Protein AF-A0A6L5F2N4-F1 (afdb_monomer)

Foldseek 3Di:
DDDFDAAPQARHGADPPADNPADKDKFKADDDPVFPPWPPLVQASDKDWDDDDNGIIIIGIHRRTDDPDGHDGD

Secondary structure (DSSP, 8-state):
---PPBPTTT-PBPPTT--TTSPPEEEEEE-SGGGPSPBSGGG-SEEEEEEETTEEEEEEEESS---S--B-B-

Solvent-accessible surface area (backbone atoms only — not comparable to full-atom values): 4634 Å² total; per-residue (Å²): 129,82,86,78,59,47,34,88,78,66,64,47,74,51,58,94,89,63,60,80,83,56,75,67,48,74,45,45,28,48,53,50,82,88,44,58,82,62,39,50,66,88,50,37,56,40,78,45,81,45,86,52,97,94,44,49,30,36,36,39,30,28,67,86,48,76,70,98,52,74,31,50,73,102

Radius of gyration: 14.35 Å; Cα contacts (8 Å, |Δi|>4): 126; chains: 1; bounding box: 34×20×45 Å

Structure (mmCIF, N/CA/C/O backbone):
data_AF-A0A6L5F2N4-F1
#
_entry.id   AF-A0A6L5F2N4-F1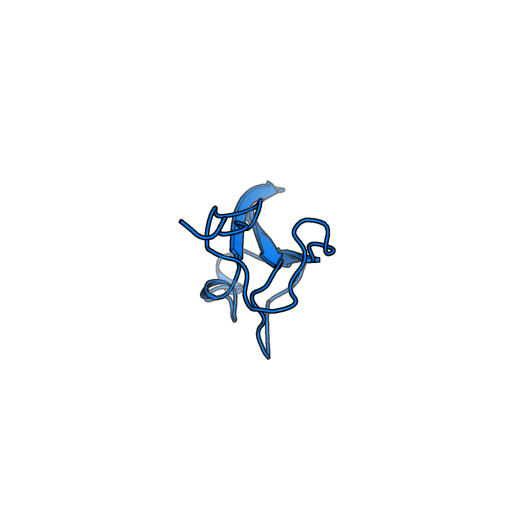
#
loop_
_atom_site.group_PDB
_atom_site.id
_atom_site.type_symbol
_atom_site.label_atom_id
_atom_site.label_alt_id
_atom_site.lab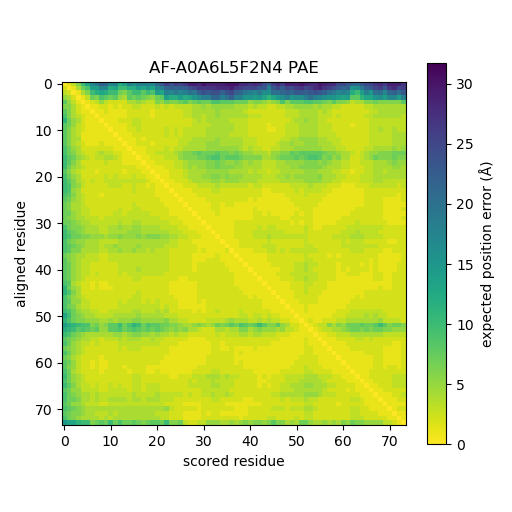el_comp_id
_atom_site.label_asym_id
_atom_site.label_entity_id
_atom_site.label_seq_id
_atom_site.pdbx_PDB_ins_code
_atom_site.Cartn_x
_atom_site.Cartn_y
_atom_site.Cartn_z
_atom_site.occupancy
_atom_site.B_iso_or_equiv
_atom_site.auth_seq_id
_atom_site.auth_comp_id
_atom_site.auth_asym_id
_atom_site.auth_atom_id
_atom_site.pdbx_PDB_model_num
ATOM 1 N N . MET A 1 1 ? -11.729 11.160 29.861 1.00 48.44 1 MET A N 1
ATOM 2 C CA . MET A 1 1 ? -11.554 11.167 28.393 1.00 48.44 1 MET A CA 1
ATOM 3 C C . MET A 1 1 ? -11.816 9.750 27.912 1.00 48.44 1 MET A C 1
ATOM 5 O O . MET A 1 1 ? -11.394 8.837 28.610 1.00 48.44 1 MET A O 1
ATOM 9 N N . ALA A 1 2 ? -12.576 9.545 26.833 1.00 59.00 2 ALA A N 1
ATOM 10 C CA . ALA A 1 2 ? -12.761 8.197 26.292 1.00 59.00 2 ALA A CA 1
ATOM 11 C 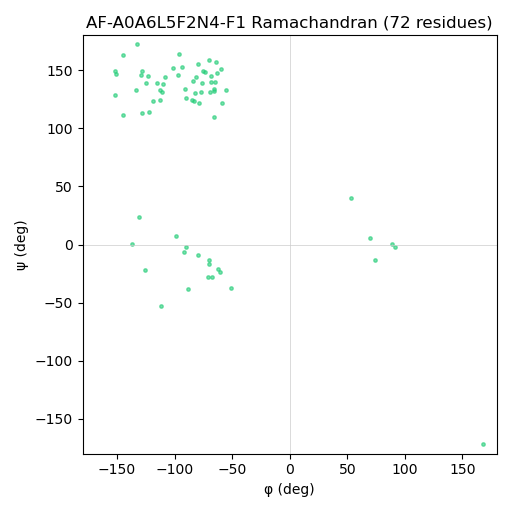C . ALA A 1 2 ? -11.409 7.690 25.767 1.00 59.00 2 ALA A C 1
ATOM 13 O O . ALA A 1 2 ? -10.699 8.452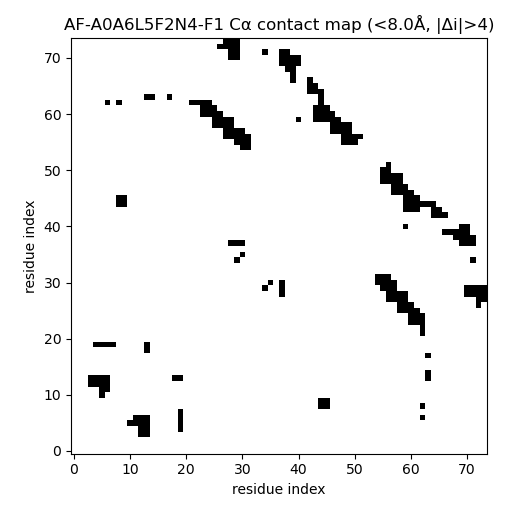 25.114 1.00 59.00 2 ALA A O 1
ATOM 14 N N . SER A 1 3 ? -11.041 6.450 26.095 1.00 71.94 3 SER A N 1
ATOM 15 C CA . SER A 1 3 ? -9.852 5.816 25.523 1.00 71.94 3 SER A CA 1
ATOM 16 C C . SER A 1 3 ? -10.106 5.631 24.032 1.00 71.94 3 SER A C 1
ATOM 18 O O . SER A 1 3 ? -10.982 4.856 23.658 1.00 71.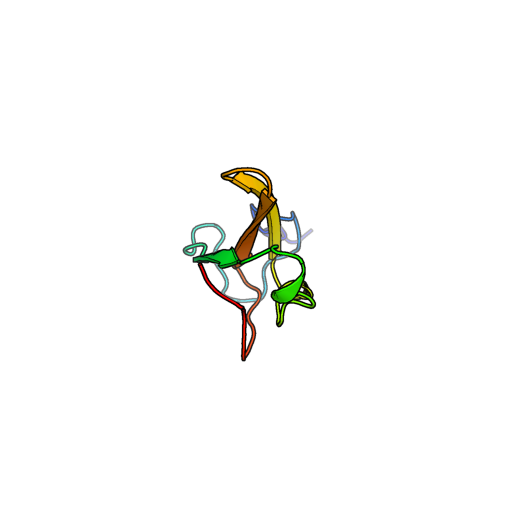94 3 SER A O 1
ATOM 20 N N . VAL A 1 4 ? -9.402 6.388 23.195 1.00 77.31 4 VAL A N 1
ATOM 21 C CA . VAL A 1 4 ? -9.403 6.158 21.751 1.00 77.31 4 VAL A CA 1
ATOM 22 C C . VAL A 1 4 ? -8.460 4.994 21.501 1.00 77.31 4 VAL A C 1
ATOM 24 O O . VAL A 1 4 ? -7.301 5.040 21.903 1.00 77.31 4 VAL A O 1
ATOM 27 N N . THR A 1 5 ? -8.977 3.935 20.893 1.00 90.00 5 THR A N 1
ATOM 28 C CA . THR A 1 5 ? -8.145 2.822 20.452 1.00 90.00 5 THR A CA 1
ATOM 29 C C . THR A 1 5 ? -7.583 3.167 19.078 1.00 90.00 5 THR A C 1
ATOM 31 O O . THR A 1 5 ? -8.334 3.509 18.162 1.00 90.00 5 THR A O 1
ATOM 34 N N . GLU A 1 6 ? -6.263 3.120 18.952 1.00 93.94 6 GLU A N 1
ATOM 35 C CA . GLU A 1 6 ? -5.531 3.525 17.754 1.00 93.94 6 GLU A CA 1
ATOM 36 C C . GLU A 1 6 ? -5.100 2.307 16.931 1.00 93.94 6 GLU A C 1
ATOM 38 O O . GLU A 1 6 ? -4.887 1.211 17.453 1.00 93.94 6 GLU A O 1
ATOM 43 N N . SER A 1 7 ? -4.964 2.508 15.625 1.00 94.88 7 SER A N 1
ATOM 44 C CA . SER A 1 7 ? -4.406 1.529 14.700 1.00 94.88 7 SER A CA 1
ATOM 45 C C . SER A 1 7 ? -2.921 1.289 15.003 1.00 94.88 7 SER A C 1
ATOM 47 O O . SER A 1 7 ? -2.155 2.255 15.075 1.00 94.88 7 SER A O 1
ATOM 49 N N . PRO A 1 8 ? -2.463 0.027 15.098 1.00 93.88 8 PRO A N 1
ATOM 50 C CA . PRO A 1 8 ? -1.059 -0.286 15.344 1.00 93.88 8 PRO A CA 1
ATOM 51 C C . PRO A 1 8 ? -0.146 0.031 14.147 1.00 93.88 8 PRO A C 1
ATOM 53 O O . PRO A 1 8 ? 1.071 0.029 14.312 1.00 93.88 8 PRO A O 1
ATOM 56 N N . LEU A 1 9 ? -0.697 0.289 12.950 1.00 94.69 9 LEU A N 1
ATOM 57 C CA . LEU A 1 9 ? 0.099 0.587 11.750 1.00 94.69 9 LEU A CA 1
ATOM 58 C C . LEU A 1 9 ? 0.417 2.074 11.577 1.00 94.69 9 LEU A C 1
ATOM 60 O O . LEU A 1 9 ? 1.503 2.415 11.116 1.00 94.69 9 LEU A O 1
ATOM 64 N N . ASN A 1 10 ? -0.531 2.953 11.907 1.00 94.44 10 ASN A N 1
ATOM 65 C CA . ASN A 1 10 ? -0.433 4.382 11.591 1.00 94.44 10 ASN A CA 1
ATOM 66 C C . ASN A 1 10 ? -0.870 5.318 12.731 1.00 94.44 10 ASN A C 1
ATOM 68 O O . ASN A 1 10 ? -0.831 6.534 12.555 1.00 94.44 10 ASN A O 1
ATOM 72 N N . GLY A 1 11 ? -1.279 4.783 13.887 1.00 94.12 11 GLY A N 1
ATOM 73 C CA . GLY A 1 11 ? -1.683 5.570 15.057 1.00 94.12 11 GLY A CA 1
ATOM 74 C C . GLY A 1 11 ? -3.007 6.324 14.899 1.00 94.12 11 GLY A C 1
ATOM 75 O O . GLY A 1 11 ? -3.380 7.094 15.779 1.00 94.12 11 GLY A O 1
ATOM 76 N N . MET A 1 12 ? -3.737 6.137 13.793 1.00 94.00 12 MET A N 1
ATOM 77 C CA . MET A 1 12 ? -5.031 6.795 13.603 1.00 94.00 12 MET A CA 1
ATOM 78 C C . MET A 1 12 ? -6.117 6.132 14.465 1.00 94.00 12 MET A C 1
ATOM 80 O O . MET A 1 12 ? -6.055 4.920 14.689 1.00 94.00 12 MET A O 1
ATOM 84 N N . PRO A 1 13 ? -7.137 6.882 14.925 1.00 94.69 13 PRO A N 1
ATOM 85 C CA . PRO A 1 13 ? -8.280 6.308 15.629 1.00 94.69 13 PRO A CA 1
ATOM 86 C C . PRO A 1 13 ? -8.958 5.208 14.811 1.00 94.69 13 PRO A C 1
ATOM 88 O O . PRO A 1 13 ? -9.264 5.410 13.634 1.00 94.69 13 PRO A O 1
ATOM 91 N N . LEU A 1 14 ? -9.244 4.069 15.440 1.00 94.81 14 LEU A N 1
ATOM 92 C CA . LEU A 1 14 ? -9.983 3.002 14.774 1.00 94.81 14 LEU A CA 1
ATOM 93 C C . LEU A 1 14 ? -11.442 3.412 14.522 1.00 94.81 14 LEU A C 1
ATOM 95 O O . LEU A 1 14 ? -12.081 4.012 15.397 1.00 94.81 14 LEU A O 1
ATOM 99 N N . PRO A 1 15 ? -12.009 3.071 13.348 1.00 92.50 15 PRO A N 1
ATOM 100 C CA . PRO A 1 15 ? -13.431 3.231 13.110 1.00 92.50 15 PRO A CA 1
ATOM 101 C C . PRO A 1 15 ? -14.232 2.320 14.046 1.00 92.50 15 PRO A C 1
ATOM 103 O O . PRO A 1 15 ? -13.754 1.305 14.554 1.00 92.50 15 PRO A O 1
ATOM 106 N N . LYS A 1 16 ? -15.492 2.684 14.286 1.00 90.50 16 LYS A N 1
ATOM 107 C CA . LYS A 1 16 ? -16.363 1.937 15.196 1.00 90.50 16 LYS A CA 1
ATOM 108 C C . LYS A 1 16 ? -16.513 0.482 14.730 1.00 90.50 16 LYS A C 1
ATOM 110 O O . LYS A 1 16 ? -17.031 0.244 13.644 1.00 90.50 16 LYS A O 1
ATOM 115 N N . GLY A 1 17 ? -16.148 -0.463 15.597 1.00 89.12 17 GLY A N 1
ATOM 116 C CA . GLY A 1 17 ? -16.250 -1.902 15.335 1.00 89.12 17 GLY A CA 1
ATOM 117 C C . GLY A 1 17 ? -15.020 -2.526 14.669 1.00 89.12 17 GLY A C 1
ATOM 118 O O . GLY A 1 17 ? -15.042 -3.725 14.419 1.00 89.12 17 GLY A O 1
ATOM 119 N N . ALA A 1 18 ? -13.972 -1.744 14.392 1.00 92.31 18 ALA A N 1
ATOM 120 C CA . ALA A 1 18 ? -12.663 -2.285 14.051 1.00 92.31 18 ALA A CA 1
ATOM 121 C C . ALA A 1 18 ? -11.878 -2.620 15.324 1.00 92.31 18 ALA A C 1
ATOM 123 O O . ALA A 1 18 ? -11.899 -1.858 16.293 1.00 92.31 18 ALA A O 1
ATOM 124 N N . GLU A 1 19 ? -11.162 -3.739 15.289 1.00 93.56 19 GLU A N 1
ATOM 125 C CA . GLU A 1 19 ? -10.361 -4.232 16.408 1.00 93.56 19 GLU A CA 1
ATOM 126 C C . GLU A 1 19 ? -8.861 -4.069 16.109 1.00 93.56 19 GLU A C 1
ATOM 128 O O . GLU A 1 19 ? -8.449 -4.257 14.962 1.00 93.56 19 GLU A O 1
ATOM 133 N N . PRO A 1 20 ? -8.013 -3.750 17.106 1.00 93.12 20 PRO A N 1
ATOM 134 C CA . PRO A 1 20 ? -6.567 -3.594 16.904 1.00 93.12 20 PRO A CA 1
ATOM 135 C C . PRO A 1 20 ? -5.849 -4.847 16.401 1.00 93.12 20 PRO A C 1
ATOM 137 O O . PRO A 1 20 ? -4.752 -4.745 15.859 1.00 93.12 20 PRO A O 1
ATOM 140 N N . ASP A 1 21 ? -6.422 -6.023 16.650 1.00 94.38 21 ASP A N 1
ATOM 141 C CA . ASP A 1 21 ? -5.871 -7.327 16.289 1.00 94.38 21 ASP A CA 1
ATOM 142 C C . ASP A 1 21 ? -6.482 -7.901 15.000 1.00 94.38 21 ASP A C 1
ATOM 144 O O . ASP A 1 21 ? -6.182 -9.042 14.627 1.00 94.38 21 ASP A O 1
ATOM 148 N N . GLN A 1 22 ? -7.309 -7.124 14.286 1.00 93.06 22 GLN A N 1
ATOM 149 C CA . GLN A 1 22 ? -7.806 -7.538 12.978 1.00 93.06 22 GLN A CA 1
ATOM 150 C C . GLN A 1 22 ? -6.636 -7.767 12.008 1.00 93.06 22 GLN A C 1
ATOM 152 O O . GLN A 1 22 ? -5.556 -7.174 12.094 1.00 93.06 22 GLN A O 1
ATOM 157 N N . ARG A 1 23 ? -6.853 -8.668 11.052 1.00 96.06 23 ARG A N 1
ATOM 158 C CA . ARG A 1 23 ? -5.796 -9.086 10.133 1.00 96.06 23 ARG A CA 1
ATOM 159 C C . ARG A 1 23 ? -5.430 -7.958 9.180 1.00 96.06 23 ARG A C 1
ATOM 161 O O . ARG A 1 23 ? -6.293 -7.414 8.505 1.00 96.06 23 ARG A O 1
ATOM 168 N N . VAL A 1 24 ? -4.133 -7.711 9.057 1.00 97.31 24 VAL A N 1
ATOM 169 C CA . VAL A 1 24 ? -3.584 -6.828 8.030 1.00 97.31 24 VAL A CA 1
ATOM 170 C C . VAL A 1 24 ? -3.440 -7.599 6.721 1.00 97.31 24 VAL A C 1
ATOM 172 O O . VAL A 1 24 ? -2.847 -8.682 6.692 1.00 97.31 24 VAL A O 1
ATOM 175 N N . LEU A 1 25 ? -3.941 -7.031 5.629 1.00 97.31 25 LEU A N 1
ATOM 176 C CA . LEU A 1 25 ? -3.643 -7.488 4.278 1.00 97.31 25 LEU A CA 1
ATOM 177 C C . LEU A 1 25 ? -2.406 -6.744 3.769 1.00 97.31 25 LEU A C 1
ATOM 179 O O . LEU A 1 25 ? -2.362 -5.519 3.783 1.00 97.31 25 LEU A O 1
ATOM 183 N N . ALA A 1 26 ? -1.398 -7.485 3.317 1.00 98.00 26 ALA A N 1
ATOM 184 C CA . ALA A 1 26 ? -0.203 -6.925 2.697 1.00 98.00 26 ALA A CA 1
ATOM 185 C C . ALA A 1 26 ? -0.165 -7.323 1.220 1.00 98.00 26 ALA A C 1
ATOM 187 O O . ALA A 1 26 ? -0.214 -8.513 0.898 1.00 98.00 26 ALA A O 1
ATOM 188 N N . ILE A 1 27 ? -0.069 -6.345 0.322 1.00 98.25 27 ILE A N 1
ATOM 189 C CA . ILE A 1 27 ? -0.082 -6.567 -1.127 1.00 98.25 27 ILE A CA 1
ATOM 190 C C . ILE A 1 27 ? 1.234 -6.066 -1.705 1.00 98.25 27 ILE A C 1
ATOM 192 O O . ILE A 1 27 ? 1.605 -4.907 -1.532 1.00 98.25 27 ILE A O 1
ATOM 196 N N . LYS A 1 28 ? 1.954 -6.944 -2.406 1.00 98.06 28 LYS A N 1
ATO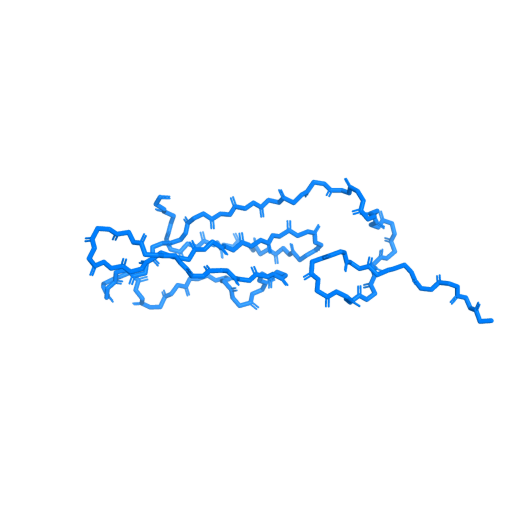M 197 C CA . LYS A 1 28 ? 3.184 -6.574 -3.107 1.00 98.06 28 LYS A CA 1
ATOM 198 C C . LYS A 1 28 ? 2.827 -5.963 -4.464 1.00 98.06 28 LYS A C 1
ATOM 200 O O . LYS A 1 28 ? 2.150 -6.587 -5.281 1.00 98.06 28 LYS A O 1
ATOM 205 N N . ILE A 1 29 ? 3.290 -4.742 -4.697 1.00 98.25 29 ILE A N 1
ATOM 206 C CA . ILE A 1 29 ? 2.952 -3.920 -5.858 1.00 98.25 29 ILE A CA 1
ATOM 207 C C . ILE A 1 29 ? 4.202 -3.688 -6.705 1.00 98.25 29 ILE A C 1
ATOM 209 O O . ILE A 1 29 ? 5.309 -3.462 -6.198 1.00 98.25 29 ILE A O 1
ATOM 213 N N . ASP A 1 30 ? 4.035 -3.763 -8.021 1.00 97.50 30 ASP A N 1
ATOM 214 C CA . ASP A 1 30 ? 5.093 -3.448 -8.967 1.00 97.50 30 ASP A CA 1
ATOM 215 C C . ASP A 1 30 ? 5.486 -1.965 -8.887 1.00 97.50 30 ASP A C 1
ATOM 217 O O . ASP A 1 30 ? 4.652 -1.067 -8.767 1.00 97.50 30 ASP A O 1
ATOM 221 N N . ASN A 1 31 ? 6.787 -1.707 -8.979 1.00 97.00 31 ASN A N 1
ATOM 222 C CA . ASN A 1 31 ? 7.327 -0.361 -9.088 1.00 97.00 31 ASN A CA 1
ATOM 223 C C . ASN A 1 31 ? 8.339 -0.232 -10.240 1.00 97.00 31 ASN A C 1
ATOM 225 O O . ASN A 1 31 ? 9.181 0.6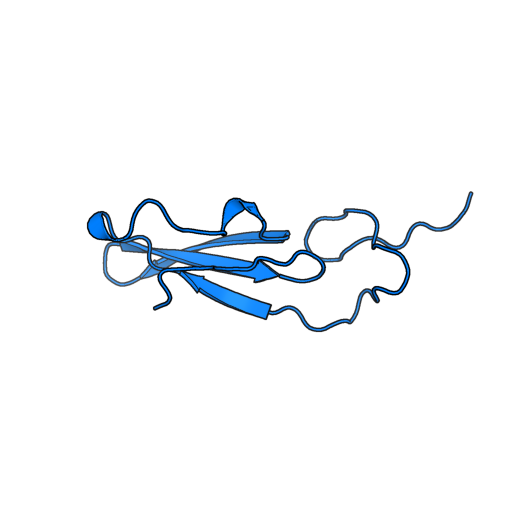67 -10.245 1.00 97.00 31 ASN A O 1
ATOM 229 N N . PHE A 1 32 ? 8.257 -1.104 -11.248 1.00 96.69 32 PHE A N 1
ATOM 230 C CA . PHE A 1 32 ? 8.963 -0.934 -12.516 1.00 96.69 32 PHE A CA 1
ATOM 231 C C . PHE A 1 32 ? 8.468 0.328 -13.247 1.00 96.69 32 PHE A C 1
ATOM 233 O O . PHE A 1 32 ? 7.284 0.648 -13.140 1.00 96.69 32 PHE A O 1
ATOM 240 N N . PRO A 1 33 ? 9.306 1.046 -14.025 1.00 95.38 33 PRO A N 1
ATOM 241 C CA . PRO A 1 33 ? 8.889 2.284 -14.693 1.00 95.38 33 PRO A CA 1
ATOM 242 C C . PRO A 1 33 ? 7.593 2.171 -15.512 1.00 95.38 33 PRO A C 1
ATOM 244 O O . PRO A 1 33 ? 6.771 3.079 -15.469 1.00 95.38 33 PRO A O 1
ATOM 247 N N . ASN A 1 34 ? 7.372 1.035 -16.182 1.00 95.94 34 ASN A N 1
ATOM 248 C CA . ASN A 1 34 ? 6.177 0.791 -17.003 1.00 95.94 34 ASN A CA 1
ATOM 249 C C . ASN A 1 34 ? 4.929 0.387 -16.195 1.00 95.94 34 ASN A C 1
ATOM 251 O O . ASN A 1 34 ? 3.849 0.289 -16.765 1.00 95.94 34 ASN A O 1
ATOM 255 N N . ALA A 1 35 ? 5.074 0.111 -14.898 1.00 96.38 35 ALA A N 1
ATOM 256 C CA . ALA A 1 35 ? 3.972 -0.223 -13.998 1.00 96.38 35 ALA A CA 1
ATOM 257 C C . ALA A 1 35 ? 3.365 1.016 -13.315 1.00 96.38 35 ALA A C 1
ATOM 259 O O . ALA A 1 35 ? 2.429 0.891 -12.530 1.00 96.38 35 ALA A O 1
ATOM 260 N N . ARG A 1 36 ? 3.927 2.202 -13.579 1.00 95.94 36 ARG A N 1
ATOM 261 C CA . ARG A 1 36 ? 3.527 3.469 -12.966 1.00 95.94 36 ARG A CA 1
ATOM 262 C C . ARG A 1 36 ? 2.561 4.234 -13.885 1.00 95.94 36 ARG A C 1
ATOM 264 O O . ARG A 1 36 ? 2.764 4.219 -15.100 1.00 95.94 36 ARG A O 1
ATOM 271 N N . PRO A 1 37 ? 1.587 4.976 -13.328 1.00 96.94 37 PRO A N 1
ATOM 272 C CA . PRO A 1 37 ? 1.259 5.057 -11.903 1.00 96.94 37 PRO A CA 1
ATOM 273 C C . PRO A 1 37 ? 0.546 3.795 -11.396 1.00 96.94 37 PRO A C 1
ATOM 275 O O . PRO A 1 37 ? -0.206 3.156 -12.130 1.00 96.94 37 PRO A O 1
ATOM 278 N N . GLN A 1 38 ? 0.777 3.454 -10.128 1.00 97.62 38 GLN A N 1
ATOM 279 C CA . GLN A 1 38 ? 0.015 2.422 -9.430 1.00 97.62 38 GLN A CA 1
ATOM 280 C C . GLN A 1 38 ? -1.417 2.898 -9.160 1.00 97.62 38 GLN A C 1
ATOM 282 O O . GLN A 1 38 ? -1.696 4.096 -9.140 1.00 97.62 38 GLN A O 1
ATOM 287 N N . SER A 1 39 ? -2.327 1.956 -8.932 1.00 97.94 39 SER A N 1
ATOM 288 C CA . SER A 1 39 ? -3.722 2.238 -8.589 1.00 97.94 39 SER A CA 1
ATOM 289 C C . SER A 1 39 ? -4.011 1.876 -7.137 1.00 97.94 39 SER A C 1
ATOM 291 O O . SER A 1 39 ? -3.545 0.836 -6.666 1.00 97.94 39 SER A O 1
ATOM 293 N N . GLY A 1 40 ? -4.760 2.734 -6.444 1.00 97.25 40 GLY A N 1
ATOM 294 C CA . GLY A 1 40 ? -5.285 2.510 -5.095 1.00 97.25 40 GLY A CA 1
ATOM 295 C C . GLY A 1 40 ? -4.260 2.613 -3.965 1.00 97.25 40 GLY A C 1
ATOM 296 O O . GLY A 1 40 ? -4.641 2.696 -2.806 1.00 97.25 40 GLY A O 1
ATOM 297 N N . ILE A 1 41 ? -2.955 2.629 -4.254 1.00 96.81 41 ILE A N 1
ATOM 298 C CA . ILE A 1 41 ? -1.907 2.578 -3.220 1.00 96.81 41 ILE A CA 1
ATOM 299 C C . ILE A 1 41 ? -1.918 3.775 -2.257 1.00 96.81 41 ILE A C 1
ATOM 301 O O . ILE A 1 41 ? -1.387 3.668 -1.156 1.00 96.81 41 ILE A O 1
ATOM 305 N N . GLU A 1 42 ? -2.517 4.897 -2.646 1.00 96.19 42 GLU A N 1
ATOM 306 C CA . GLU A 1 42 ? -2.697 6.091 -1.817 1.00 96.19 42 GLU A CA 1
ATOM 307 C C . GLU A 1 42 ? -3.711 5.904 -0.680 1.00 96.19 42 GLU A C 1
ATOM 309 O O . GLU A 1 42 ? -3.723 6.702 0.253 1.00 96.19 42 GLU A O 1
ATOM 314 N N . GLN A 1 43 ? -4.543 4.861 -0.752 1.00 97.38 43 GLN A N 1
ATOM 315 C CA . GLN A 1 43 ? -5.542 4.510 0.264 1.00 97.38 43 GLN A CA 1
ATOM 316 C C . GLN A 1 43 ? -4.992 3.527 1.309 1.00 97.38 43 GLN A C 1
ATOM 318 O O . GLN A 1 43 ? -5.675 3.224 2.280 1.00 97.38 43 GLN A O 1
ATOM 323 N N . ALA A 1 44 ? -3.771 3.016 1.128 1.00 97.94 44 ALA A N 1
ATOM 324 C CA . ALA A 1 44 ? -3.174 2.070 2.061 1.00 97.94 44 ALA A CA 1
ATOM 325 C C . ALA A 1 44 ? -2.857 2.725 3.417 1.00 97.94 44 ALA A C 1
ATOM 327 O O . ALA A 1 44 ? -2.404 3.868 3.484 1.00 97.94 44 ALA A O 1
ATOM 328 N N . ASP A 1 45 ? -3.005 1.963 4.502 1.00 97.94 45 ASP A N 1
ATOM 329 C CA . ASP A 1 45 ? -2.740 2.437 5.866 1.00 97.94 45 ASP A CA 1
ATOM 330 C C . ASP A 1 45 ? -1.243 2.635 6.141 1.00 97.94 45 ASP A C 1
ATOM 332 O O . ASP A 1 45 ? -0.861 3.460 6.973 1.00 97.94 45 ASP A O 1
ATOM 336 N N . MET A 1 46 ? -0.395 1.874 5.447 1.00 97.62 46 MET A N 1
ATOM 337 C CA . MET A 1 46 ? 1.060 1.982 5.485 1.00 97.62 46 MET A CA 1
ATOM 338 C C . MET A 1 46 ? 1.652 1.508 4.153 1.00 97.62 46 MET A C 1
ATOM 340 O O . MET A 1 46 ? 1.123 0.608 3.497 1.00 97.62 46 MET A O 1
ATOM 344 N N . MET A 1 47 ? 2.786 2.094 3.771 1.00 97.62 47 MET A N 1
ATOM 345 C CA . MET A 1 47 ? 3.555 1.695 2.595 1.00 97.62 47 MET A CA 1
ATOM 346 C C . MET A 1 47 ? 4.990 1.373 2.990 1.00 97.62 47 MET A C 1
ATOM 348 O O . MET A 1 47 ? 5.609 2.103 3.764 1.00 97.62 47 MET A O 1
ATOM 352 N N . MET A 1 48 ? 5.541 0.312 2.414 1.00 97.81 48 MET A N 1
ATOM 353 C CA . MET A 1 48 ? 6.974 0.037 2.455 1.00 97.81 48 MET A CA 1
ATOM 354 C C . MET A 1 48 ? 7.530 -0.078 1.045 1.00 97.81 48 MET A C 1
ATOM 356 O O . MET A 1 48 ? 6.879 -0.619 0.157 1.00 97.81 48 MET A O 1
ATOM 360 N N . GLU A 1 49 ? 8.763 0.377 0.858 1.00 97.62 49 GLU A N 1
ATOM 361 C CA . GLU A 1 49 ? 9.534 0.158 -0.359 1.00 97.62 49 GLU A CA 1
ATOM 362 C C . GLU A 1 49 ? 10.693 -0.789 -0.056 1.00 97.62 49 GLU A C 1
ATOM 364 O O . GLU A 1 49 ? 11.420 -0.609 0.922 1.00 97.62 49 GLU A O 1
ATOM 369 N N . ILE A 1 50 ? 10.860 -1.814 -0.888 1.00 97.44 50 ILE A N 1
ATOM 370 C CA . ILE A 1 50 ? 11.919 -2.812 -0.739 1.00 97.44 50 ILE A CA 1
ATOM 371 C C . ILE A 1 50 ? 12.688 -2.985 -2.044 1.00 97.44 50 ILE A C 1
ATOM 373 O O . ILE A 1 50 ? 12.118 -2.906 -3.131 1.00 97.44 50 ILE A O 1
ATOM 377 N N . TRP A 1 51 ? 13.988 -3.248 -1.944 1.00 97.06 51 TRP A N 1
ATOM 378 C CA . TRP A 1 51 ? 14.835 -3.536 -3.099 1.00 97.06 51 TRP A CA 1
ATOM 379 C C . TRP A 1 51 ? 14.621 -4.965 -3.610 1.00 97.06 51 TRP A C 1
ATOM 381 O O . TRP A 1 51 ? 14.679 -5.919 -2.835 1.00 97.06 51 TRP A O 1
ATOM 391 N N . VAL A 1 52 ? 14.414 -5.117 -4.920 1.00 94.75 52 VAL A N 1
ATOM 392 C CA . VAL A 1 52 ? 14.196 -6.397 -5.607 1.00 94.75 52 VAL A CA 1
ATOM 393 C C . VAL A 1 52 ? 14.835 -6.353 -7.001 1.00 94.75 52 VAL A C 1
ATOM 395 O O . VAL A 1 52 ? 14.350 -5.667 -7.895 1.00 94.75 52 VAL A O 1
ATOM 398 N N . GLU A 1 53 ? 15.902 -7.128 -7.210 1.00 88.25 53 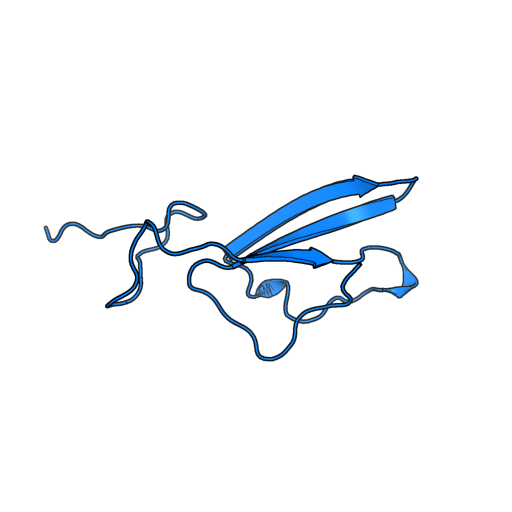GLU A N 1
ATOM 399 C CA . GLU A 1 53 ? 16.467 -7.411 -8.546 1.00 88.25 53 GLU A CA 1
ATOM 400 C C . GLU A 1 53 ? 16.797 -6.165 -9.406 1.00 88.25 53 GLU A C 1
ATOM 402 O O . GLU A 1 53 ? 16.573 -6.155 -10.614 1.00 88.25 53 GLU A O 1
ATOM 407 N N . GLY A 1 54 ? 17.338 -5.096 -8.808 1.00 92.31 54 GLY A N 1
ATOM 408 C CA . GLY A 1 54 ? 17.739 -3.893 -9.562 1.00 92.31 54 GLY A CA 1
ATOM 409 C C . GLY A 1 54 ? 16.658 -2.815 -9.685 1.00 92.31 54 GLY A C 1
ATOM 410 O O . GLY A 1 54 ? 16.920 -1.746 -10.232 1.00 92.31 54 GLY A O 1
ATOM 411 N N . VAL A 1 55 ? 15.461 -3.073 -9.159 1.00 95.12 55 VAL A N 1
ATOM 412 C CA . VAL A 1 55 ? 14.371 -2.102 -8.997 1.00 95.12 55 VAL A CA 1
ATOM 413 C C . VAL A 1 55 ? 13.816 -2.210 -7.576 1.00 95.12 55 VAL A C 1
ATOM 415 O O . VAL A 1 55 ? 14.195 -3.099 -6.819 1.00 95.12 55 VAL A O 1
ATOM 418 N N . THR A 1 56 ? 12.925 -1.316 -7.170 1.00 97.38 56 THR A N 1
ATOM 419 C CA . THR A 1 56 ? 12.167 -1.490 -5.931 1.00 97.38 56 THR A CA 1
ATOM 420 C C . THR A 1 56 ? 10.795 -2.101 -6.195 1.00 97.38 56 THR A C 1
ATOM 422 O O . THR A 1 56 ? 10.315 -2.159 -7.329 1.00 97.38 56 THR A O 1
ATOM 425 N N . ARG A 1 57 ? 10.160 -2.601 -5.138 1.00 97.50 57 ARG A N 1
ATOM 426 C CA . ARG A 1 57 ? 8.748 -2.990 -5.089 1.00 97.50 57 ARG A CA 1
ATOM 427 C C . ARG A 1 57 ? 8.115 -2.308 -3.896 1.00 97.50 57 ARG A C 1
ATOM 429 O O . ARG A 1 57 ? 8.791 -2.099 -2.888 1.00 97.50 57 ARG A O 1
ATOM 436 N N . PHE A 1 58 ? 6.829 -2.010 -4.002 1.00 98.06 58 PHE A N 1
ATOM 437 C CA . PHE A 1 58 ? 6.074 -1.550 -2.848 1.00 98.06 58 PHE A CA 1
ATOM 438 C C . PHE A 1 58 ? 5.386 -2.724 -2.158 1.00 98.06 58 PHE A C 1
ATOM 440 O O . PHE A 1 58 ? 5.065 -3.733 -2.788 1.00 98.06 58 PHE A O 1
ATOM 447 N N . ILE A 1 59 ? 5.159 -2.586 -0.860 1.00 98.31 59 ILE A N 1
ATOM 448 C CA . ILE A 1 59 ? 4.225 -3.403 -0.096 1.00 98.31 59 ILE A CA 1
ATOM 449 C C . ILE A 1 59 ? 3.231 -2.434 0.533 1.00 98.31 59 ILE A C 1
ATOM 451 O O . ILE A 1 59 ? 3.617 -1.617 1.371 1.00 98.31 59 ILE A O 1
ATOM 455 N N . SER A 1 60 ? 1.974 -2.515 0.105 1.00 98.31 60 SER A N 1
ATOM 456 C CA . SER A 1 60 ? 0.869 -1.772 0.704 1.00 98.31 60 SER A CA 1
ATOM 457 C C . SER A 1 60 ? 0.232 -2.604 1.809 1.00 98.31 60 SER A C 1
ATOM 459 O O . SER A 1 60 ? -0.015 -3.797 1.623 1.00 98.31 60 SER A O 1
ATOM 461 N N . PHE A 1 61 ? -0.010 -1.988 2.962 1.00 98.25 61 PHE A N 1
ATOM 462 C CA . PHE A 1 61 ? -0.632 -2.621 4.121 1.00 98.25 61 PHE A CA 1
ATOM 463 C C . PHE A 1 61 ? -2.012 -2.015 4.368 1.00 98.25 61 PHE A C 1
ATOM 465 O O . PHE A 1 61 ? -2.162 -0.794 4.384 1.00 98.25 61 PHE A O 1
ATOM 472 N N . TRP A 1 62 ? -2.995 -2.883 4.584 1.00 97.56 62 TRP A N 1
ATOM 473 C CA . TRP A 1 62 ? -4.410 -2.549 4.719 1.00 97.56 62 TRP A CA 1
ATOM 474 C C . TRP A 1 62 ? -4.932 -3.186 6.004 1.00 97.56 62 TRP A C 1
ATOM 476 O O . TRP A 1 62 ? -4.942 -4.410 6.138 1.00 97.56 62 TRP A O 1
ATOM 486 N N . HIS A 1 63 ? -5.287 -2.353 6.971 1.00 96.94 63 HIS A N 1
ATOM 487 C CA . HIS A 1 63 ? -5.792 -2.731 8.285 1.00 96.94 63 HIS A CA 1
ATOM 488 C C . HIS A 1 63 ? -7.258 -2.328 8.430 1.00 96.94 63 HIS A C 1
ATOM 490 O O . HIS A 1 63 ? -8.092 -3.170 8.738 1.00 96.94 63 HIS A O 1
ATOM 496 N N . THR A 1 64 ? -7.567 -1.058 8.171 1.00 96.00 64 THR A N 1
ATOM 497 C CA . THR A 1 64 ? -8.930 -0.503 8.228 1.00 96.00 64 THR A CA 1
ATOM 498 C C . THR A 1 64 ? -9.347 0.199 6.950 1.00 96.00 64 THR A C 1
ATOM 500 O O . THR A 1 64 ? -10.543 0.377 6.727 1.00 96.00 64 THR A O 1
ATOM 503 N N . SER A 1 65 ? -8.380 0.636 6.146 1.00 95.62 65 SER A N 1
ATOM 504 C CA . SER A 1 65 ? -8.651 1.235 4.845 1.00 95.62 65 SER A CA 1
ATOM 505 C C . SER A 1 65 ? -8.924 0.154 3.802 1.00 95.62 65 SER A C 1
ATOM 507 O O . SER A 1 65 ? -8.483 -0.988 3.943 1.00 95.62 65 SER A O 1
ATOM 509 N N . ASP A 1 66 ? -9.651 0.521 2.751 1.00 95.31 66 ASP A N 1
ATOM 510 C CA . ASP A 1 66 ? -10.045 -0.379 1.668 1.00 95.31 66 ASP A CA 1
ATOM 511 C C . ASP A 1 66 ? -10.055 0.376 0.334 1.00 95.31 66 ASP A C 1
ATOM 513 O O . ASP A 1 66 ? -10.061 1.610 0.314 1.00 95.31 66 ASP A O 1
ATOM 517 N N . THR A 1 67 ? -10.042 -0.358 -0.775 1.00 96.88 67 THR A N 1
ATOM 518 C CA . THR A 1 67 ? -10.113 0.194 -2.127 1.00 96.88 67 THR A CA 1
ATOM 519 C C . THR A 1 67 ? -10.778 -0.778 -3.098 1.00 96.88 67 THR A C 1
ATOM 521 O O . THR A 1 67 ? -10.576 -1.987 -3.019 1.00 96.88 67 THR A O 1
ATOM 524 N N . ASP A 1 68 ? -11.508 -0.253 -4.085 1.00 96.94 68 ASP A N 1
ATOM 525 C CA . ASP A 1 68 ? -12.132 -1.084 -5.126 1.00 96.94 68 ASP A CA 1
ATOM 526 C C . ASP A 1 68 ? -11.095 -1.749 -6.050 1.00 96.94 68 ASP A C 1
ATOM 528 O O . ASP A 1 68 ? -11.355 -2.798 -6.646 1.00 96.94 68 ASP A O 1
ATOM 532 N N . TYR A 1 69 ? -9.918 -1.132 -6.216 1.00 96.88 69 TYR A N 1
ATOM 533 C CA . TYR A 1 69 ? -8.878 -1.631 -7.111 1.00 96.88 69 TYR A CA 1
ATOM 534 C C . TYR A 1 69 ? -7.471 -1.236 -6.655 1.00 96.88 69 TYR A C 1
ATOM 536 O O . TYR A 1 69 ? -7.168 -0.058 -6.472 1.00 96.88 69 TYR A O 1
ATOM 544 N N . VAL A 1 70 ? -6.580 -2.229 -6.564 1.00 97.88 70 VAL A N 1
ATOM 545 C CA . VAL A 1 70 ? -5.171 -2.052 -6.189 1.00 97.88 70 VAL A CA 1
ATOM 546 C C . VAL A 1 70 ? -4.246 -2.819 -7.129 1.00 97.88 70 VAL A C 1
ATOM 548 O O . VAL A 1 70 ? -4.461 -3.996 -7.423 1.00 97.88 70 VAL A O 1
ATOM 551 N N . GLY A 1 71 ? -3.183 -2.169 -7.603 1.00 97.44 71 GLY A N 1
ATOM 552 C CA . GL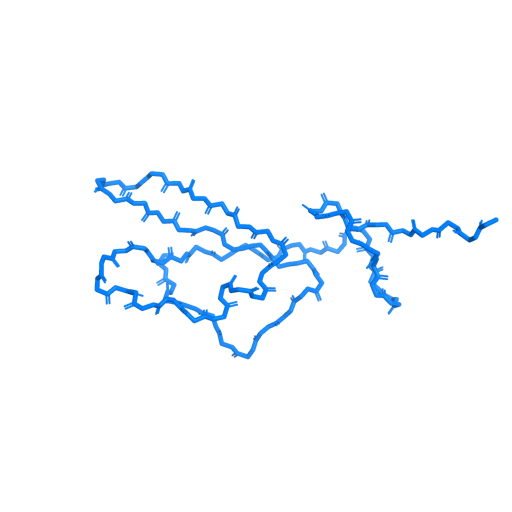Y A 1 71 ? -2.208 -2.833 -8.463 1.00 97.44 71 GLY A CA 1
ATOM 553 C C . GLY A 1 71 ? -1.219 -1.898 -9.157 1.00 97.44 71 GLY A C 1
ATOM 554 O O . GLY A 1 71 ? -1.195 -0.698 -8.878 1.00 97.44 71 GLY A O 1
ATOM 555 N N . PRO A 1 72 ? -0.412 -2.436 -10.087 1.00 97.50 72 PRO A N 1
ATOM 556 C CA . PRO A 1 72 ? -0.356 -3.848 -10.498 1.00 97.50 72 PRO A CA 1
ATOM 557 C C . PRO A 1 72 ? 0.373 -4.750 -9.479 1.00 97.50 72 PRO A C 1
ATOM 559 O O . PRO A 1 72 ? 1.404 -4.373 -8.928 1.00 97.50 72 PRO A O 1
ATOM 562 N N . ILE A 1 73 ? -0.162 -5.952 -9.235 1.00 96.69 73 ILE A N 1
ATOM 563 C CA . ILE A 1 73 ? 0.373 -6.930 -8.265 1.00 96.69 73 ILE A CA 1
ATOM 564 C C . ILE A 1 73 ? 1.541 -7.722 -8.884 1.00 96.69 73 ILE A C 1
ATOM 566 O O . ILE A 1 73 ? 1.511 -8.049 -10.073 1.00 96.69 73 ILE A O 1
ATOM 570 N N . ARG A 1 74 ? 2.561 -8.060 -8.086 1.00 91.00 74 ARG A N 1
ATOM 571 C CA . ARG A 1 74 ? 3.696 -8.921 -8.478 1.00 91.00 74 ARG A CA 1
ATOM 572 C C . ARG A 1 74 ? 4.147 -9.804 -7.317 1.00 91.00 74 ARG A C 1
ATOM 574 O O . ARG A 1 74 ? 3.631 -9.592 -6.208 1.00 91.00 74 ARG A O 1
#

Mean predicted aligned error: 3.61 Å

Nearest PDB structures (foldseek):
  2psb-assembly1_A  TM=8.756E-01  e=3.473E-04  Bacillus subtilis

Sequence (74 aa):
MASVTESPLNGMPLPKGAEPDQRVLAIKIDNFPNARPQSGIEQADMMMEIWVEGVTRFISFWHTSDTDYVGPIR

pLDDT: mean 94.12, std 7.96, range [48.44, 98.31]